Protein AF-A0A1G9QWD1-F1 (afdb_monomer_lite)

Sequence (169 aa):
MSYLSKWLNLFPKVIGNQTRSDDGIDNTLDYNTDGFPQRMANDPVRYDLENAVASQLLSNDERLKEEVDKYKKEADANLDTAIESHNKDVNAHADIRTKIGMDIGIHNKNGEAHSDIRTKIGTDIGTHNKDAAAHADIRQLVSDTVKVTSTVNKPESMADNGLWCEIIS

Radius of gyration: 52.57 Å; chains: 1; bounding box: 107×49×124 Å

Structure (mmCIF, N/CA/C/O backbone):
data_AF-A0A1G9QWD1-F1
#
_entry.id   AF-A0A1G9QWD1-F1
#
loop_
_atom_site.group_PDB
_atom_site.id
_atom_site.type_symbol
_atom_site.label_atom_id
_atom_site.label_alt_id
_atom_site.label_comp_id
_atom_site.label_asym_id
_atom_site.label_entity_id
_atom_site.label_seq_id
_atom_site.pdbx_PDB_ins_code
_atom_site.Cartn_x
_atom_site.Cartn_y
_atom_site.Cartn_z
_atom_site.occupancy
_atom_site.B_iso_or_equiv
_atom_site.auth_seq_id
_atom_site.auth_comp_id
_atom_site.auth_asym_id
_atom_site.auth_atom_id
_atom_site.pdbx_PDB_model_num
ATOM 1 N N . MET A 1 1 ? -23.391 14.940 29.345 1.00 38.03 1 MET A N 1
ATOM 2 C CA . MET A 1 1 ? -24.818 15.294 29.518 1.00 38.03 1 MET A CA 1
ATOM 3 C C . MET A 1 1 ? -25.586 14.007 29.757 1.00 38.03 1 MET A C 1
ATOM 5 O O . MET A 1 1 ? -25.513 13.120 28.917 1.00 38.03 1 MET A O 1
ATOM 9 N N . SER A 1 2 ? -26.210 13.876 30.930 1.00 50.41 2 SER A N 1
ATOM 10 C CA . SER A 1 2 ? -26.833 12.633 31.403 1.00 50.41 2 SER A CA 1
ATOM 11 C C . SER A 1 2 ? -28.013 12.214 30.519 1.00 50.41 2 SER A C 1
ATOM 13 O O . SER A 1 2 ? -28.851 13.029 30.136 1.00 50.41 2 SER A O 1
ATOM 15 N N . TYR A 1 3 ? -28.055 10.920 30.211 1.00 53.16 3 TYR A N 1
ATOM 16 C CA . TYR A 1 3 ? -28.924 10.198 29.275 1.00 53.16 3 TYR A CA 1
ATOM 17 C C . TYR A 1 3 ? -30.424 10.198 29.657 1.00 53.16 3 TYR A C 1
ATOM 19 O O . TYR A 1 3 ? -31.207 9.420 29.115 1.00 53.16 3 TYR A O 1
ATOM 27 N N . LEU A 1 4 ? -30.836 11.031 30.617 1.00 63.78 4 LEU A N 1
ATOM 28 C CA . LEU A 1 4 ? -32.012 10.782 31.445 1.00 63.78 4 LEU A CA 1
ATOM 29 C C . LEU A 1 4 ? -33.331 11.257 30.823 1.00 63.78 4 LEU A C 1
ATOM 31 O O . LEU A 1 4 ? -34.336 10.561 30.930 1.00 63.78 4 LEU A O 1
ATOM 35 N N . SER A 1 5 ? -33.352 12.408 30.144 1.00 74.19 5 SER A N 1
ATOM 36 C CA . SER A 1 5 ? -34.607 13.082 29.764 1.00 74.19 5 SER A CA 1
ATOM 37 C C . SER A 1 5 ? -35.516 12.247 28.857 1.00 74.19 5 SER A C 1
ATOM 39 O O . SER A 1 5 ? -36.730 12.276 29.035 1.00 74.19 5 SER A O 1
ATOM 41 N N . LYS A 1 6 ? -34.954 11.439 27.948 1.00 81.56 6 LYS A N 1
ATOM 42 C CA . LYS A 1 6 ? -35.745 10.556 27.070 1.00 81.56 6 LYS A CA 1
ATOM 43 C C . LYS A 1 6 ? -36.385 9.362 27.793 1.00 81.56 6 LYS A C 1
ATOM 45 O O . LYS A 1 6 ? -37.360 8.809 27.297 1.00 81.56 6 LYS A O 1
ATOM 50 N N . TRP A 1 7 ? -35.853 8.966 28.951 1.00 80.94 7 TRP A N 1
ATOM 51 C CA . TRP A 1 7 ? -36.287 7.770 29.681 1.00 80.94 7 TRP A CA 1
ATOM 52 C C . TRP A 1 7 ? -37.201 8.064 30.868 1.00 80.94 7 TRP A C 1
ATOM 54 O O . TRP A 1 7 ? -37.836 7.139 31.361 1.00 80.94 7 TRP A O 1
ATOM 64 N N . LEU A 1 8 ? -37.322 9.322 31.306 1.00 81.31 8 LEU A N 1
ATOM 65 C CA . LEU A 1 8 ? -38.083 9.693 32.510 1.00 81.31 8 LEU A CA 1
ATOM 66 C C . LEU A 1 8 ? -39.556 9.254 32.487 1.00 81.31 8 LEU A C 1
ATOM 68 O O . LEU A 1 8 ? -40.108 8.962 33.544 1.00 81.31 8 LEU A O 1
ATOM 72 N N . ASN A 1 9 ? -40.176 9.164 31.305 1.00 82.19 9 ASN A N 1
ATOM 73 C CA . ASN A 1 9 ? -41.561 8.699 31.160 1.00 82.19 9 ASN A CA 1
ATOM 74 C C . ASN A 1 9 ? -41.726 7.192 31.422 1.00 82.19 9 ASN A C 1
ATOM 76 O O . ASN A 1 9 ? -42.796 6.764 31.841 1.00 82.19 9 ASN A O 1
ATOM 80 N N . LEU A 1 10 ? -40.687 6.390 31.163 1.00 84.81 10 LEU A N 1
ATOM 81 C CA . LEU A 1 10 ? -40.680 4.940 31.406 1.00 84.81 10 LEU A CA 1
ATOM 82 C C . LEU A 1 10 ? -40.033 4.597 32.756 1.00 84.81 10 LEU A C 1
ATOM 84 O O . LEU A 1 10 ? -40.416 3.632 33.409 1.00 84.81 10 LEU A O 1
ATOM 88 N N . PHE A 1 11 ? -39.071 5.414 33.188 1.00 83.12 11 PHE A N 1
ATOM 89 C CA . PHE A 1 11 ? -38.274 5.237 34.395 1.00 83.12 11 PHE A CA 1
ATOM 90 C C . PHE A 1 11 ? -38.279 6.540 35.218 1.00 83.12 11 PHE A C 1
ATOM 92 O O . PHE A 1 11 ? -37.326 7.323 35.158 1.00 83.12 11 PHE A O 1
ATOM 99 N N . PRO A 1 12 ? -39.337 6.801 36.009 1.00 83.94 12 PRO A N 1
ATOM 100 C CA . PRO A 1 12 ? -39.475 8.038 36.784 1.00 83.94 12 PRO A CA 1
ATOM 101 C C . PRO A 1 12 ? -38.419 8.134 37.892 1.00 83.94 12 PRO A C 1
ATOM 103 O O . PRO A 1 12 ? -38.071 7.118 38.492 1.00 83.94 12 PRO A O 1
ATOM 106 N N . LYS A 1 13 ? -37.892 9.340 38.169 1.00 84.06 13 LYS A N 1
ATOM 107 C CA . LYS A 1 13 ? -36.761 9.568 39.104 1.00 84.06 13 LYS A CA 1
ATOM 108 C C . LYS A 1 13 ? -37.033 9.087 40.538 1.00 84.06 13 LYS A C 1
ATOM 110 O O . LYS A 1 13 ? -36.098 8.686 41.222 1.00 84.06 13 LYS A O 1
ATOM 115 N N . VAL A 1 14 ? -38.291 9.098 40.973 1.00 85.69 14 VAL A N 1
ATOM 116 C CA . VAL A 1 14 ? -38.718 8.647 42.304 1.00 85.69 14 VAL A CA 1
ATOM 117 C C . VAL A 1 14 ? -39.855 7.642 42.144 1.00 85.69 14 VAL A C 1
ATOM 119 O O . VAL A 1 14 ? -40.790 7.889 41.381 1.00 85.69 14 VAL A O 1
ATOM 122 N N . ILE A 1 15 ? -39.777 6.521 42.861 1.00 81.88 15 ILE A N 1
ATOM 123 C CA . ILE A 1 15 ? -40.834 5.506 42.951 1.00 81.88 15 ILE A CA 1
ATOM 124 C C . ILE A 1 15 ? -41.064 5.219 44.437 1.00 81.88 15 ILE A C 1
ATOM 126 O O . ILE A 1 15 ? -40.189 4.688 45.119 1.00 81.88 15 ILE A O 1
ATOM 130 N N . GLY A 1 16 ? -42.237 5.588 44.958 1.00 86.06 16 GLY A N 1
ATOM 131 C CA . GLY A 1 16 ? -42.531 5.465 46.387 1.00 86.06 16 GLY A CA 1
ATOM 132 C C . GLY A 1 16 ? -41.564 6.297 47.237 1.00 86.06 16 GLY A C 1
ATOM 133 O O . GLY A 1 16 ? -41.515 7.516 47.104 1.00 86.06 16 GLY A O 1
ATOM 134 N N . ASN A 1 17 ? -40.798 5.635 48.103 1.00 85.44 17 ASN A N 1
ATOM 135 C CA . ASN A 1 17 ? -39.770 6.235 48.960 1.00 85.44 17 ASN A CA 1
ATOM 136 C C . ASN A 1 17 ? -38.335 6.059 48.422 1.00 85.44 17 ASN A C 1
ATOM 138 O O . ASN A 1 17 ? -37.384 6.401 49.122 1.00 85.44 17 ASN A O 1
ATOM 142 N N . GLN A 1 18 ? -38.167 5.522 47.210 1.00 78.88 18 GLN A N 1
ATOM 143 C CA . GLN A 1 18 ? -36.863 5.315 46.585 1.00 78.88 18 GLN A CA 1
ATOM 144 C C . GLN A 1 18 ? -36.602 6.355 45.493 1.00 78.88 18 GLN A C 1
ATOM 146 O O . GLN A 1 18 ? -37.450 6.606 44.634 1.00 78.88 18 GLN A O 1
ATOM 151 N N . THR A 1 19 ? -35.394 6.915 45.498 1.00 84.38 19 THR A N 1
ATOM 152 C CA . THR A 1 19 ? -34.890 7.814 44.454 1.00 84.38 19 THR A CA 1
ATOM 153 C C . THR A 1 19 ? -33.851 7.061 43.635 1.00 84.38 19 THR A C 1
ATOM 155 O O . THR A 1 19 ? -32.935 6.469 44.203 1.00 84.38 19 THR A O 1
ATOM 158 N N . ARG A 1 20 ? -33.984 7.063 42.305 1.00 81.31 20 ARG A N 1
ATOM 159 C CA . ARG A 1 20 ? -32.979 6.467 41.415 1.00 81.31 20 ARG A CA 1
ATOM 160 C C . ARG A 1 20 ? -31.657 7.227 41.552 1.00 81.31 20 ARG A C 1
ATOM 162 O O . ARG A 1 20 ? -31.680 8.455 41.633 1.00 81.31 20 ARG A O 1
ATOM 169 N N . SER A 1 21 ? -30.539 6.496 41.544 1.00 80.38 21 SER A N 1
ATOM 170 C CA . SER A 1 21 ? -29.203 7.097 41.514 1.00 80.38 21 SER A CA 1
ATOM 171 C C . SER A 1 21 ? -29.054 8.040 40.319 1.00 80.38 21 SER A C 1
ATOM 173 O O . SER A 1 21 ? -29.581 7.770 39.236 1.00 80.38 21 SER A O 1
ATOM 175 N N . ASP A 1 22 ? -28.344 9.145 40.534 1.00 76.50 22 ASP A N 1
ATOM 176 C CA . ASP A 1 22 ? -27.925 10.033 39.451 1.00 76.50 22 ASP A CA 1
ATOM 177 C C . ASP A 1 22 ? -26.672 9.485 38.730 1.00 76.50 22 ASP A C 1
ATOM 179 O O . ASP A 1 22 ? -26.400 9.890 37.595 1.00 76.50 22 ASP A O 1
ATOM 183 N N . ASP A 1 23 ? -25.973 8.522 39.346 1.00 77.62 23 ASP A N 1
ATOM 184 C CA . ASP A 1 23 ? -24.845 7.801 38.757 1.00 77.62 23 ASP A CA 1
ATOM 185 C C . ASP A 1 23 ? -25.325 6.704 37.796 1.00 77.62 23 ASP A C 1
ATOM 187 O O . ASP A 1 23 ? -26.339 6.034 38.021 1.00 77.62 23 ASP A O 1
ATOM 191 N N . GLY A 1 24 ? -24.589 6.533 36.696 1.00 74.94 24 GLY A N 1
ATOM 192 C CA . GLY A 1 24 ? -24.831 5.469 35.726 1.00 74.94 24 GLY A CA 1
ATOM 193 C C . GLY A 1 24 ? -24.422 4.088 36.242 1.00 74.94 24 GLY A C 1
ATOM 194 O O . GLY A 1 24 ? -23.857 3.938 37.321 1.00 74.94 24 GLY A O 1
ATOM 195 N N . ILE A 1 25 ? -24.702 3.073 35.429 1.00 84.12 25 ILE A N 1
ATOM 196 C CA . ILE A 1 25 ? -24.142 1.733 35.616 1.00 84.12 25 ILE A CA 1
ATOM 197 C C . ILE A 1 25 ? -22.629 1.811 35.357 1.00 84.12 25 ILE A C 1
ATOM 199 O O . ILE A 1 25 ? -22.207 2.455 34.396 1.00 84.12 25 ILE A O 1
ATOM 203 N N . ASP A 1 26 ? -21.839 1.178 36.220 1.00 83.62 26 ASP A N 1
ATOM 204 C CA . ASP A 1 26 ? -20.375 1.194 36.174 1.00 83.62 26 ASP A CA 1
ATOM 205 C C . ASP A 1 26 ? -19.830 0.339 35.018 1.00 83.62 26 ASP A C 1
ATOM 207 O O . ASP A 1 26 ? -20.263 -0.793 34.822 1.00 83.62 26 ASP A O 1
ATOM 211 N N . ASN A 1 27 ? -18.881 0.872 34.252 1.00 87.19 27 ASN A N 1
ATOM 212 C CA . ASN A 1 27 ? -18.175 0.189 33.164 1.00 87.19 27 ASN A CA 1
ATOM 213 C C . ASN A 1 27 ? -16.671 0.014 33.443 1.00 87.19 27 ASN A C 1
ATOM 215 O O . ASN A 1 27 ? -15.908 -0.299 32.538 1.00 87.19 27 ASN A O 1
ATOM 219 N N . THR A 1 28 ? -16.236 0.216 34.687 1.00 88.81 28 THR A N 1
ATOM 220 C CA . THR A 1 28 ? -14.815 0.218 35.064 1.00 88.81 28 THR A CA 1
ATOM 221 C C . THR A 1 28 ? -14.390 -1.002 35.885 1.00 88.81 28 THR A C 1
ATOM 223 O O . THR A 1 28 ? -13.278 -1.034 36.411 1.00 88.81 28 THR A O 1
ATOM 226 N N . LEU A 1 29 ? -15.250 -2.019 35.998 1.00 89.06 29 LEU A N 1
ATOM 227 C CA . LEU A 1 29 ? -14.964 -3.226 36.775 1.00 89.06 29 LEU A CA 1
ATOM 228 C C . LEU A 1 29 ? -13.910 -4.117 36.093 1.00 89.06 29 LEU A C 1
ATOM 230 O O . LEU A 1 29 ? -13.829 -4.200 34.863 1.00 89.06 29 LEU A O 1
ATOM 234 N N . ASP A 1 30 ? -13.146 -4.849 36.908 1.00 89.31 30 ASP A N 1
ATOM 235 C CA . ASP A 1 30 ? -12.191 -5.862 36.442 1.00 89.31 30 ASP A CA 1
ATOM 236 C C . ASP A 1 30 ? -12.876 -6.973 35.626 1.00 89.31 30 ASP A C 1
ATOM 238 O O . ASP A 1 30 ? -14.088 -7.188 35.720 1.00 89.31 30 ASP A O 1
ATOM 242 N N . TYR A 1 31 ? -12.105 -7.723 34.822 1.00 84.06 31 TYR A N 1
ATOM 243 C CA . TYR A 1 31 ? -12.681 -8.831 34.050 1.00 84.06 31 TYR A CA 1
ATOM 244 C C . TYR A 1 31 ? -13.272 -9.894 34.957 1.00 84.06 31 TYR A C 1
ATOM 246 O O . TYR A 1 31 ? -12.562 -10.485 35.769 1.00 84.06 31 TYR A O 1
ATOM 254 N N . ASN A 1 32 ? -14.532 -10.230 34.712 1.00 82.75 32 ASN A N 1
ATOM 255 C CA . ASN A 1 32 ? -15.101 -11.452 35.245 1.00 82.75 32 ASN A CA 1
ATOM 256 C C . ASN A 1 32 ? -15.004 -12.575 34.201 1.00 82.75 32 ASN A C 1
ATOM 258 O O . ASN A 1 32 ? -15.725 -12.559 33.199 1.00 82.75 32 ASN A O 1
ATOM 262 N N . THR A 1 33 ? -14.121 -13.545 34.456 1.00 79.56 33 THR A N 1
ATOM 263 C CA . THR A 1 33 ? -13.946 -14.775 33.661 1.00 79.56 33 THR A CA 1
ATOM 264 C C . THR A 1 33 ? -14.823 -15.929 34.125 1.00 79.56 33 THR A C 1
ATOM 266 O O . THR A 1 33 ? -15.046 -16.874 33.372 1.00 79.56 33 THR A O 1
ATOM 269 N N . ASP A 1 34 ? -15.331 -15.857 35.352 1.00 81.81 34 ASP A N 1
ATOM 270 C CA . ASP A 1 34 ? -15.945 -16.991 36.046 1.00 81.81 34 ASP A CA 1
ATOM 271 C C . ASP A 1 34 ? -17.468 -17.045 35.818 1.00 81.81 34 ASP A C 1
ATOM 273 O O . ASP A 1 34 ? -18.174 -17.901 36.353 1.00 81.81 34 ASP A O 1
ATOM 277 N N . GLY A 1 35 ? -17.970 -16.152 34.959 1.00 71.62 35 GLY A N 1
ATOM 278 C CA . GLY A 1 35 ? -19.365 -16.069 34.547 1.00 71.62 35 GLY A CA 1
ATOM 279 C C . GLY A 1 35 ? -20.266 -15.361 35.561 1.00 71.62 35 GLY A C 1
ATOM 280 O O . GLY A 1 35 ? -19.844 -14.904 36.624 1.00 71.62 35 GLY A O 1
ATOM 281 N N . PHE A 1 36 ? -21.547 -15.232 35.204 1.00 79.88 36 PHE A N 1
ATOM 282 C CA . PHE A 1 36 ? -22.556 -14.657 36.092 1.00 79.88 36 PHE A CA 1
ATOM 283 C C . PHE A 1 36 ? -23.167 -15.728 37.005 1.00 79.88 36 PHE A C 1
ATOM 285 O O . PHE A 1 36 ? -23.597 -16.770 36.500 1.00 79.88 36 PHE A O 1
ATOM 292 N N . PRO A 1 37 ? -23.277 -15.474 38.322 1.00 76.75 37 PRO A N 1
ATOM 293 C CA . PRO A 1 37 ? -23.989 -16.360 39.236 1.00 76.75 37 PRO A CA 1
ATOM 294 C C . PRO A 1 37 ? -25.452 -16.575 38.823 1.00 76.75 37 PRO A C 1
ATOM 296 O O . PRO A 1 37 ? -26.107 -15.675 38.290 1.00 76.75 37 PRO A O 1
ATOM 299 N N . GLN A 1 38 ? -25.992 -17.763 39.106 1.00 77.94 38 GLN A N 1
ATOM 300 C CA . GLN A 1 38 ? -27.421 -18.024 38.934 1.00 77.94 38 GLN A CA 1
ATOM 301 C C . GLN A 1 38 ? -28.241 -1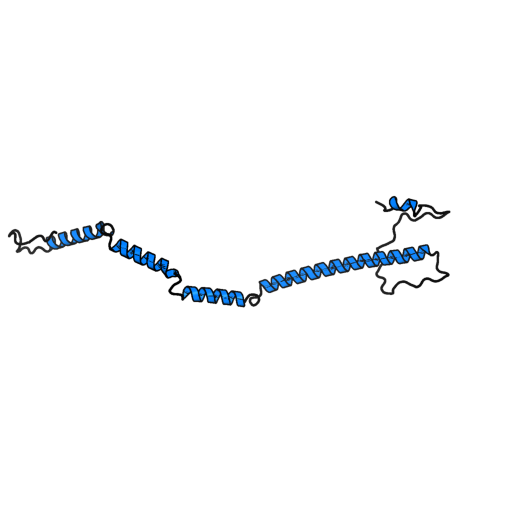7.261 39.975 1.00 77.94 38 GLN A C 1
ATOM 303 O O . GLN A 1 38 ? -27.873 -17.201 41.146 1.00 77.94 38 GLN A O 1
ATOM 308 N N . ARG A 1 39 ? -29.391 -16.732 39.548 1.00 80.38 39 ARG A N 1
ATOM 309 C CA . ARG A 1 39 ? -30.337 -16.069 40.450 1.00 80.38 39 ARG A CA 1
ATOM 310 C C . ARG A 1 39 ? -31.071 -17.077 41.324 1.00 80.38 39 ARG A C 1
ATOM 312 O O . ARG A 1 39 ? -31.571 -18.079 40.813 1.00 80.38 39 ARG A O 1
ATOM 319 N N . MET A 1 40 ? -31.237 -16.763 42.602 1.00 74.44 40 MET A N 1
ATOM 320 C CA . MET A 1 40 ? -32.027 -17.532 43.558 1.00 74.44 40 MET A CA 1
ATOM 321 C C . MET A 1 40 ? -33.304 -16.786 43.972 1.00 74.44 40 MET A C 1
ATOM 323 O O . MET A 1 40 ? -33.456 -15.576 43.807 1.00 74.44 40 MET A O 1
ATOM 327 N N . ALA A 1 41 ? -34.280 -17.527 44.504 1.00 73.81 41 ALA A N 1
ATOM 328 C CA . ALA A 1 41 ? -35.564 -16.961 44.930 1.00 73.81 41 ALA A CA 1
ATOM 329 C C . ALA A 1 41 ? -35.430 -15.947 46.082 1.00 73.81 41 ALA A C 1
ATOM 331 O O . ALA A 1 41 ? -36.261 -15.050 46.195 1.00 73.81 41 ALA A O 1
ATOM 332 N N . ASN A 1 42 ? -34.376 -16.085 46.890 1.00 78.44 42 ASN A N 1
ATOM 333 C CA . ASN A 1 42 ? -34.116 -15.278 48.081 1.00 78.44 42 ASN A CA 1
ATOM 334 C C . ASN A 1 42 ? -32.997 -14.249 47.863 1.00 78.44 42 ASN A C 1
ATOM 336 O O . ASN A 1 42 ? -32.466 -13.732 48.845 1.00 78.44 42 ASN A O 1
ATOM 340 N N . ASP A 1 43 ? -32.598 -14.000 46.610 1.00 73.75 43 ASP A N 1
ATOM 341 C CA . ASP A 1 43 ? -31.588 -12.984 46.321 1.00 73.75 43 ASP A CA 1
ATOM 342 C C . ASP A 1 43 ? -32.012 -11.626 46.908 1.00 73.75 43 ASP A C 1
ATOM 344 O O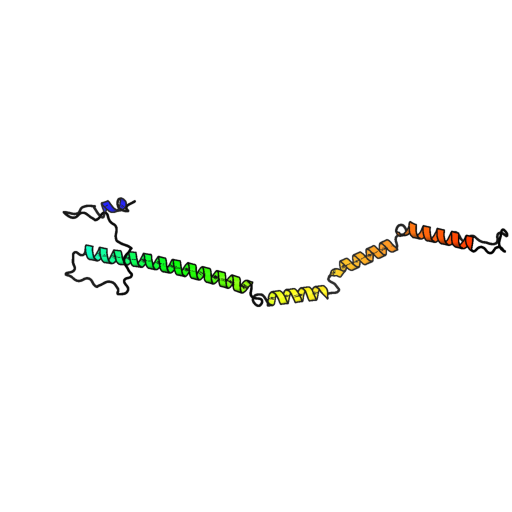 . ASP A 1 43 ? -33.216 -11.331 46.966 1.00 73.75 43 ASP A O 1
ATOM 348 N N . PRO A 1 44 ? -31.044 -10.778 47.311 1.00 70.62 44 PRO A N 1
ATOM 349 C CA . PRO A 1 44 ? -31.298 -9.373 47.614 1.00 70.62 44 PRO A CA 1
ATOM 350 C C . PRO A 1 44 ? -32.102 -8.710 46.494 1.00 70.62 44 PRO A C 1
ATOM 352 O O . PRO A 1 44 ? -32.190 -9.241 45.384 1.00 70.62 44 PRO A O 1
ATOM 355 N N . VAL A 1 45 ? -32.702 -7.554 46.788 1.00 69.31 45 VAL A N 1
ATOM 356 C CA . VAL A 1 45 ? -33.694 -6.920 45.912 1.00 69.31 45 VAL A CA 1
ATOM 357 C C . VAL A 1 45 ? -33.273 -7.003 44.445 1.00 69.31 45 VAL A C 1
ATOM 359 O O . VAL A 1 45 ? -32.192 -6.551 44.082 1.00 69.31 45 VAL A O 1
ATOM 362 N N . ARG A 1 46 ? -34.113 -7.632 43.607 1.00 76.56 46 ARG A N 1
ATOM 363 C CA . ARG A 1 46 ? -33.721 -8.096 42.261 1.00 76.56 46 ARG A CA 1
ATOM 364 C C . ARG A 1 46 ? -33.025 -7.027 41.408 1.00 76.56 46 ARG A C 1
ATOM 366 O O . ARG A 1 46 ? -32.173 -7.389 40.603 1.00 76.56 46 ARG A O 1
ATOM 373 N N . TYR A 1 47 ? -33.345 -5.744 41.603 1.00 72.69 47 TYR A N 1
ATOM 374 C CA . TYR A 1 47 ? -32.714 -4.641 40.876 1.00 72.69 47 TYR A CA 1
ATOM 375 C C . TYR A 1 47 ? -31.221 -4.450 41.206 1.00 72.69 47 TYR A C 1
ATOM 377 O O . TYR A 1 47 ? -30.464 -4.094 40.310 1.00 72.69 47 TYR A O 1
ATOM 385 N N . ASP A 1 48 ? -30.764 -4.716 42.435 1.00 79.06 48 ASP A N 1
ATOM 386 C CA . ASP A 1 48 ? -29.343 -4.590 42.807 1.00 79.06 48 ASP A CA 1
ATOM 387 C C . ASP A 1 48 ? -28.499 -5.609 42.037 1.00 79.06 48 ASP A C 1
ATOM 389 O O . ASP A 1 48 ? -27.452 -5.287 41.474 1.00 79.06 48 ASP A O 1
ATOM 393 N N . LEU A 1 49 ? -29.013 -6.836 41.935 1.00 81.38 49 LEU A N 1
ATOM 394 C CA . LEU A 1 49 ? -28.373 -7.909 41.187 1.00 81.38 49 LEU A CA 1
ATOM 395 C C . LEU A 1 49 ? -28.429 -7.665 39.668 1.00 81.38 49 LEU A C 1
ATOM 397 O O . LEU A 1 49 ? -27.489 -8.000 38.956 1.00 81.38 49 LEU A O 1
ATOM 401 N N . GLU A 1 50 ? -29.518 -7.084 39.150 1.00 84.06 50 GLU A N 1
ATOM 402 C CA . GLU A 1 50 ? -29.611 -6.644 37.744 1.00 84.06 50 GLU A CA 1
ATOM 403 C C . GLU A 1 50 ? -28.570 -5.579 37.416 1.00 84.06 50 GLU A C 1
ATOM 405 O O . GLU A 1 50 ? -27.869 -5.709 36.414 1.00 84.06 50 GLU A O 1
ATOM 410 N N . ASN A 1 51 ? -28.427 -4.579 38.283 1.00 83.25 51 ASN A N 1
ATOM 411 C CA . ASN A 1 51 ? -27.456 -3.510 38.098 1.00 83.25 51 ASN A CA 1
ATOM 412 C C . ASN A 1 51 ? -26.020 -4.042 38.150 1.00 83.25 51 ASN A C 1
ATOM 414 O O . ASN A 1 51 ? -25.228 -3.696 37.281 1.00 83.25 51 ASN A O 1
ATOM 418 N N . ALA A 1 52 ? -25.696 -4.935 39.091 1.00 85.31 52 ALA A N 1
ATOM 419 C CA . ALA A 1 52 ? -24.368 -5.548 39.173 1.00 85.31 52 ALA A CA 1
ATOM 420 C C . ALA A 1 52 ? -24.017 -6.367 37.916 1.00 85.31 52 ALA A C 1
ATOM 422 O O . ALA A 1 52 ? -22.913 -6.251 37.381 1.00 85.31 52 ALA A O 1
ATOM 423 N N . VAL A 1 53 ? -24.968 -7.162 37.407 1.00 87.50 53 VAL A N 1
ATOM 424 C CA . VAL A 1 53 ? -24.786 -7.923 36.159 1.00 87.50 53 VAL A CA 1
ATOM 425 C C . VAL A 1 53 ? -24.571 -6.984 34.972 1.00 87.50 53 VAL A C 1
ATOM 427 O O . VAL A 1 53 ? -23.672 -7.208 34.162 1.00 87.50 53 VAL A O 1
ATOM 430 N N . ALA A 1 54 ? -25.366 -5.918 34.874 1.00 88.25 54 ALA A N 1
ATOM 431 C CA . ALA A 1 54 ? -25.239 -4.934 33.808 1.00 88.25 54 ALA A CA 1
ATOM 432 C C . ALA A 1 54 ? -23.892 -4.194 33.855 1.00 88.25 54 ALA A C 1
ATOM 434 O O . ALA A 1 54 ? -23.271 -4.033 32.805 1.00 88.25 54 ALA A O 1
ATOM 435 N N . SER A 1 55 ? -23.409 -3.812 35.043 1.00 89.69 55 SER A N 1
ATOM 436 C CA . SER A 1 55 ? -22.096 -3.170 35.195 1.00 89.69 55 SER A CA 1
ATOM 437 C C . SER A 1 55 ? -20.971 -4.046 34.672 1.00 89.69 55 SER A C 1
ATOM 439 O O . SER A 1 55 ? -20.139 -3.622 33.871 1.00 89.69 55 SER A O 1
ATOM 441 N N . GLN A 1 56 ? -20.977 -5.318 35.061 1.00 91.25 56 GLN A N 1
ATOM 442 C CA . GLN A 1 56 ? -19.957 -6.251 34.610 1.00 91.25 56 GLN A CA 1
ATOM 443 C C . GLN A 1 56 ? -20.024 -6.499 33.095 1.00 91.25 56 GLN A C 1
ATOM 445 O O . GLN A 1 56 ? -18.982 -6.608 32.454 1.00 91.25 56 GLN A O 1
ATOM 450 N N . LEU A 1 57 ? -21.227 -6.581 32.506 1.00 91.12 57 LEU A N 1
ATOM 451 C CA . LEU A 1 57 ? -21.391 -6.731 31.055 1.00 91.12 57 LEU A CA 1
ATOM 452 C C . LEU A 1 57 ? -20.807 -5.537 30.295 1.00 91.12 57 LEU A C 1
ATOM 454 O O . LEU A 1 57 ? -20.070 -5.741 29.334 1.00 91.12 57 LEU A O 1
ATOM 458 N N . LEU A 1 58 ? -21.110 -4.313 30.736 1.00 91.12 58 LEU A N 1
ATOM 459 C CA . LEU A 1 58 ? -20.588 -3.094 30.113 1.00 91.12 58 LEU A CA 1
ATOM 460 C C . LEU A 1 58 ? -19.067 -2.987 30.266 1.00 91.12 58 LEU A C 1
ATOM 462 O O . LEU A 1 58 ? -18.383 -2.675 29.296 1.00 91.12 58 LEU A O 1
ATOM 466 N N . SER A 1 59 ? -18.539 -3.322 31.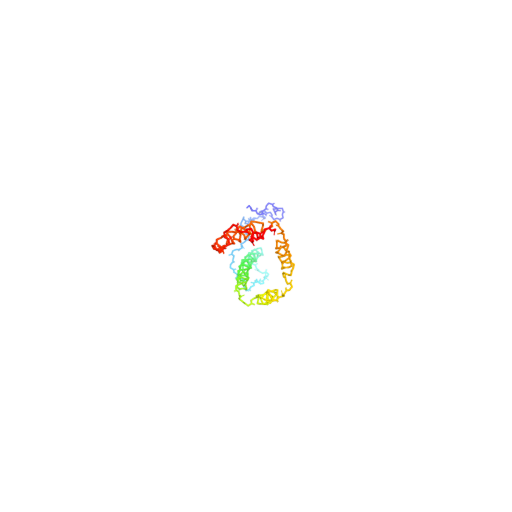446 1.00 92.31 59 SER A N 1
ATOM 467 C CA . SER A 1 59 ? -17.091 -3.329 31.698 1.00 92.31 59 SER A CA 1
ATOM 468 C C . SER A 1 59 ? -16.362 -4.362 30.824 1.00 92.31 59 SER A C 1
ATOM 470 O O . SER A 1 59 ? -15.300 -4.093 30.262 1.00 92.31 59 SER A O 1
ATOM 472 N N . ASN A 1 60 ? -16.948 -5.554 30.660 1.00 92.00 60 ASN A N 1
ATOM 473 C CA . ASN A 1 60 ? -16.396 -6.602 29.801 1.00 92.00 60 ASN A CA 1
ATOM 474 C C . ASN A 1 60 ? -16.423 -6.209 28.311 1.00 92.00 60 ASN A C 1
ATOM 476 O O . ASN A 1 60 ? -15.474 -6.529 27.598 1.00 92.00 60 ASN A O 1
ATOM 480 N N . ASP A 1 61 ? -17.479 -5.534 27.841 1.00 92.25 61 ASP A N 1
ATOM 481 C CA . ASP A 1 61 ? -17.595 -5.052 26.454 1.00 92.25 61 ASP A CA 1
ATOM 482 C C . ASP A 1 61 ? -16.568 -3.954 26.137 1.00 92.25 61 ASP A C 1
ATOM 484 O O . ASP A 1 61 ? -15.886 -4.016 25.112 1.00 92.25 61 ASP A O 1
ATOM 488 N N . GLU A 1 62 ? -16.385 -2.990 27.045 1.00 91.69 62 GLU A N 1
ATOM 489 C CA . GLU A 1 62 ? -15.389 -1.928 26.872 1.00 91.69 62 GLU A CA 1
ATOM 490 C C . GLU A 1 62 ? -13.971 -2.497 26.786 1.00 91.69 62 GLU A C 1
ATOM 492 O O . GLU A 1 62 ? -13.228 -2.178 25.855 1.00 91.69 62 GLU A O 1
ATOM 497 N N . ARG A 1 63 ? -13.620 -3.425 27.679 1.00 92.38 63 ARG A N 1
ATOM 498 C CA . ARG A 1 63 ? -12.311 -4.084 27.630 1.00 92.38 63 ARG A CA 1
ATOM 499 C C . ARG A 1 63 ? -12.126 -4.977 26.405 1.00 92.38 63 ARG A C 1
ATOM 501 O O . ARG A 1 63 ? -11.035 -5.007 25.841 1.00 92.38 63 ARG A O 1
ATOM 508 N N . LEU A 1 64 ? -13.175 -5.663 25.944 1.00 93.00 64 LEU A N 1
ATOM 509 C CA . LEU A 1 64 ? -13.121 -6.416 24.687 1.00 93.00 64 LEU A CA 1
ATOM 510 C C . LEU A 1 64 ? -12.813 -5.485 23.508 1.00 93.00 64 LEU A C 1
ATOM 512 O O . LEU A 1 64 ? -11.994 -5.817 22.651 1.00 93.00 64 LEU A O 1
ATOM 516 N N . LYS A 1 65 ? -13.434 -4.304 23.472 1.00 93.94 65 LYS A N 1
ATOM 517 C CA . LYS A 1 65 ? -13.151 -3.292 22.455 1.00 93.94 65 LYS A CA 1
ATOM 518 C C . LYS A 1 65 ? -11.698 -2.811 22.520 1.00 93.94 65 LYS A C 1
ATOM 520 O O . LYS A 1 65 ? -11.058 -2.719 21.475 1.00 93.94 65 LYS A O 1
ATOM 525 N N . GLU A 1 66 ? -11.162 -2.545 23.710 1.00 94.25 66 GLU A N 1
ATOM 526 C CA . GLU A 1 66 ? -9.755 -2.154 23.883 1.00 94.25 66 GLU A CA 1
ATOM 527 C C . GLU A 1 66 ? -8.783 -3.225 23.368 1.00 94.25 66 GLU A C 1
ATOM 529 O O . GLU A 1 66 ? -7.814 -2.906 22.673 1.00 94.25 66 GLU A O 1
ATOM 534 N N . GLU A 1 67 ? -9.050 -4.500 23.663 1.00 95.19 67 GLU A N 1
ATOM 535 C CA . GLU A 1 67 ? -8.254 -5.621 23.159 1.00 95.19 67 GLU A CA 1
ATOM 536 C C . GLU A 1 67 ? -8.329 -5.726 21.631 1.00 95.19 67 GLU A C 1
ATOM 538 O O . GLU A 1 67 ? -7.295 -5.853 20.973 1.00 95.19 67 GLU A O 1
ATOM 543 N N . VAL A 1 68 ? -9.525 -5.606 21.047 1.00 97.44 68 VAL A N 1
ATOM 544 C CA . VAL A 1 68 ? -9.714 -5.596 19.587 1.00 97.44 68 VAL A CA 1
ATOM 545 C C . VAL A 1 68 ? -8.950 -4.440 18.938 1.00 97.44 68 VAL A C 1
ATOM 547 O O . VAL A 1 68 ? -8.238 -4.652 17.954 1.00 97.44 68 VAL A O 1
ATOM 550 N N . ASP A 1 69 ? -9.040 -3.231 19.495 1.00 97.69 69 ASP A N 1
ATOM 551 C CA . ASP A 1 69 ? -8.334 -2.054 18.984 1.00 97.69 69 ASP A CA 1
ATOM 552 C C . ASP A 1 69 ? -6.809 -2.217 19.083 1.00 97.69 69 ASP A C 1
ATOM 554 O O . ASP A 1 69 ? -6.073 -1.792 18.186 1.00 97.69 69 ASP A O 1
ATOM 558 N N . LYS A 1 70 ? -6.316 -2.860 20.148 1.00 97.81 70 LYS A N 1
ATOM 559 C CA . LYS A 1 70 ? -4.899 -3.207 20.301 1.00 97.81 70 LYS A CA 1
ATOM 560 C C . LYS A 1 70 ? -4.450 -4.204 19.231 1.00 97.81 70 LYS A C 1
ATOM 562 O O . LYS A 1 70 ? -3.474 -3.927 18.535 1.00 97.81 70 LYS A O 1
ATOM 567 N N . TYR A 1 71 ? -5.153 -5.326 19.075 1.00 98.00 71 TYR A N 1
ATOM 568 C CA . TYR A 1 71 ? -4.785 -6.351 18.092 1.00 98.00 71 TYR A CA 1
ATOM 569 C C . TYR A 1 71 ? -4.869 -5.837 16.659 1.00 98.00 71 TYR A C 1
ATOM 571 O O . TYR A 1 71 ? -4.033 -6.193 15.834 1.00 98.00 71 TYR A O 1
ATOM 579 N N . LYS A 1 72 ? -5.827 -4.953 16.363 1.00 98.25 72 LYS A N 1
ATOM 580 C CA . LYS A 1 72 ? -5.903 -4.285 15.064 1.00 98.25 72 LYS A CA 1
ATOM 581 C C . LYS A 1 72 ? -4.643 -3.469 14.772 1.00 98.25 72 LYS A C 1
ATOM 583 O O . LYS A 1 72 ? -4.048 -3.643 13.716 1.00 98.25 72 LYS A O 1
ATOM 588 N N . LYS A 1 73 ? -4.202 -2.631 15.717 1.00 98.00 73 LYS A N 1
ATOM 589 C CA . LYS A 1 73 ? -2.972 -1.834 15.561 1.00 98.00 73 LYS A CA 1
ATOM 590 C C . LYS A 1 73 ? -1.735 -2.710 15.370 1.00 98.00 73 LYS A C 1
ATOM 592 O O . LYS A 1 73 ? -0.869 -2.375 14.569 1.00 98.00 73 LYS A O 1
ATOM 597 N N . GLU A 1 74 ? -1.646 -3.815 16.104 1.00 98.25 74 GLU A N 1
ATOM 598 C CA . GLU A 1 74 ? -0.541 -4.768 15.973 1.00 98.25 74 GLU A CA 1
ATOM 599 C C . GLU A 1 74 ? -0.553 -5.468 14.606 1.00 98.25 74 GLU A C 1
ATOM 601 O O . GLU A 1 74 ? 0.487 -5.573 13.958 1.00 98.25 74 GLU A O 1
ATOM 606 N N . ALA A 1 75 ? -1.726 -5.893 14.132 1.00 98.25 75 ALA A N 1
ATOM 607 C CA . ALA A 1 75 ? -1.886 -6.491 12.811 1.00 98.25 75 ALA A CA 1
ATOM 608 C C . ALA A 1 75 ? -1.507 -5.514 11.686 1.00 98.25 75 ALA A C 1
ATOM 610 O O . ALA A 1 75 ? -0.771 -5.902 10.779 1.00 98.25 75 ALA A O 1
ATOM 611 N N . ASP A 1 76 ? -1.949 -4.257 11.776 1.00 98.12 76 ASP A N 1
ATOM 612 C CA . ASP A 1 76 ? -1.609 -3.207 10.810 1.00 98.12 76 ASP A CA 1
ATOM 613 C C . ASP A 1 76 ? -0.084 -2.965 10.777 1.00 98.12 76 ASP A C 1
ATOM 615 O O . ASP A 1 76 ? 0.526 -2.981 9.709 1.00 98.12 76 ASP A O 1
ATOM 619 N N . ALA A 1 77 ? 0.569 -2.857 11.941 1.00 97.81 77 ALA A N 1
ATOM 620 C CA . ALA A 1 77 ? 2.023 -2.674 12.026 1.00 97.81 77 ALA A CA 1
ATOM 621 C C . ALA A 1 77 ? 2.819 -3.873 11.472 1.00 97.81 77 ALA A C 1
ATOM 623 O O . ALA A 1 77 ? 3.852 -3.704 10.811 1.00 97.81 77 ALA A O 1
ATOM 624 N N . ASN A 1 78 ? 2.341 -5.095 11.722 1.00 98.19 78 ASN A N 1
ATOM 625 C CA . ASN A 1 78 ? 2.942 -6.313 11.182 1.00 98.19 78 ASN A CA 1
ATOM 626 C C . ASN A 1 78 ? 2.805 -6.375 9.655 1.00 98.19 78 ASN A C 1
ATOM 628 O O . ASN A 1 78 ? 3.756 -6.761 8.972 1.00 98.19 78 ASN A O 1
ATOM 632 N N . LEU A 1 79 ? 1.651 -5.970 9.117 1.00 98.25 79 LEU A N 1
ATOM 633 C CA . LEU A 1 79 ? 1.419 -5.897 7.677 1.00 98.25 79 LEU A CA 1
ATOM 634 C C . LEU A 1 79 ? 2.350 -4.877 7.010 1.00 98.25 79 LEU A C 1
ATOM 636 O O . LEU A 1 79 ? 3.006 -5.218 6.026 1.00 98.25 79 LEU A O 1
ATOM 640 N N . ASP A 1 80 ? 2.466 -3.672 7.569 1.00 98.19 80 ASP A N 1
ATOM 641 C CA . ASP A 1 80 ? 3.368 -2.634 7.056 1.00 98.19 80 ASP A CA 1
ATOM 642 C C . ASP A 1 80 ? 4.826 -3.118 7.033 1.00 98.19 80 ASP A C 1
ATOM 644 O O . ASP A 1 80 ? 5.522 -2.993 6.021 1.00 98.19 80 ASP A O 1
ATOM 648 N N . THR A 1 81 ? 5.267 -3.763 8.117 1.00 98.12 81 THR A N 1
ATOM 649 C CA . THR A 1 81 ? 6.616 -4.343 8.220 1.00 98.12 81 THR A CA 1
ATOM 650 C C . THR A 1 81 ? 6.846 -5.433 7.169 1.00 98.12 81 THR A C 1
ATOM 652 O O . THR A 1 81 ? 7.908 -5.487 6.542 1.00 98.12 81 THR A O 1
ATOM 655 N N . ALA A 1 82 ? 5.854 -6.299 6.940 1.00 98.00 82 ALA A N 1
ATOM 656 C CA . ALA A 1 82 ? 5.939 -7.361 5.943 1.00 98.00 82 ALA A CA 1
ATOM 657 C C . ALA A 1 82 ? 6.021 -6.804 4.512 1.00 98.00 82 ALA A C 1
ATOM 659 O O . ALA A 1 82 ? 6.829 -7.284 3.715 1.00 98.00 82 ALA A O 1
ATOM 660 N N . ILE A 1 83 ? 5.242 -5.764 4.195 1.00 97.81 83 ILE A N 1
ATOM 661 C CA . ILE A 1 83 ? 5.287 -5.077 2.895 1.00 97.81 83 ILE A CA 1
ATOM 662 C C . ILE A 1 83 ? 6.656 -4.427 2.679 1.00 97.81 83 ILE A C 1
ATOM 664 O O . ILE A 1 83 ? 7.257 -4.580 1.612 1.00 97.81 83 ILE A O 1
ATOM 668 N N . GLU A 1 84 ? 7.180 -3.719 3.682 1.00 97.56 84 GLU A N 1
ATOM 669 C CA . GLU A 1 84 ? 8.497 -3.090 3.587 1.00 97.56 84 GLU A CA 1
ATOM 670 C C . GLU A 1 84 ? 9.607 -4.133 3.388 1.00 97.56 84 GLU A C 1
ATOM 672 O O . GLU A 1 84 ? 10.498 -3.944 2.554 1.00 97.56 84 GLU A O 1
ATOM 677 N N . SER A 1 85 ? 9.531 -5.255 4.110 1.00 97.69 85 SER A N 1
ATOM 678 C CA . SER A 1 85 ? 10.461 -6.374 3.959 1.00 97.69 85 SER A CA 1
ATOM 679 C C . SER A 1 85 ? 10.397 -6.983 2.556 1.00 97.69 85 SER A C 1
ATOM 681 O O . SER A 1 85 ? 11.440 -7.114 1.916 1.00 97.69 85 SER A O 1
ATOM 683 N N . HIS A 1 86 ? 9.196 -7.262 2.037 1.00 97.31 86 HIS A N 1
ATOM 684 C CA . HIS A 1 86 ? 8.992 -7.777 0.680 1.00 97.31 86 HIS A CA 1
ATOM 685 C C . HIS A 1 86 ? 9.586 -6.840 -0.382 1.00 97.31 86 HIS A C 1
ATOM 687 O O . HIS A 1 86 ? 10.284 -7.284 -1.288 1.00 97.31 86 HIS A O 1
ATOM 693 N N . ASN A 1 87 ? 9.381 -5.527 -0.251 1.00 94.94 87 ASN A N 1
ATOM 694 C CA . ASN A 1 87 ? 9.895 -4.549 -1.214 1.00 94.94 87 ASN A CA 1
ATOM 695 C C . ASN A 1 87 ? 11.427 -4.419 -1.204 1.00 94.94 87 ASN A C 1
ATOM 697 O O . ASN A 1 87 ? 12.019 -4.055 -2.222 1.00 94.94 87 ASN A O 1
ATOM 701 N N . LYS A 1 88 ? 12.072 -4.698 -0.067 1.00 94.38 88 LYS A N 1
ATOM 702 C CA . LYS A 1 88 ? 13.538 -4.720 0.062 1.00 94.38 88 LYS A CA 1
ATOM 703 C C . LYS A 1 88 ? 14.147 -6.070 -0.316 1.00 94.38 88 LYS A C 1
ATOM 705 O O . LYS A 1 88 ? 15.353 -6.135 -0.553 1.00 94.38 88 LYS A O 1
ATOM 710 N N . ASP A 1 89 ? 13.348 -7.133 -0.370 1.00 97.12 89 ASP A N 1
ATOM 711 C CA . ASP A 1 89 ? 13.827 -8.465 -0.713 1.00 97.12 89 ASP A CA 1
ATOM 712 C C . ASP A 1 89 ? 14.251 -8.536 -2.190 1.00 97.12 89 ASP A C 1
ATOM 714 O O . ASP A 1 89 ? 13.477 -8.359 -3.137 1.00 97.12 89 ASP A O 1
ATOM 718 N N . VAL A 1 90 ? 15.526 -8.866 -2.386 1.00 92.75 90 VAL A N 1
ATOM 719 C CA . VAL A 1 90 ? 16.148 -9.095 -3.693 1.00 92.75 90 VAL A CA 1
ATOM 720 C C . VAL A 1 90 ? 15.606 -10.329 -4.414 1.00 92.75 90 VAL A C 1
ATOM 722 O O . VAL A 1 90 ? 15.998 -10.572 -5.553 1.00 92.75 90 VAL A O 1
ATOM 725 N N . ASN A 1 91 ? 14.710 -11.099 -3.803 1.00 95.94 91 ASN A N 1
ATOM 726 C CA . ASN A 1 91 ? 14.048 -12.242 -4.424 1.00 95.94 91 ASN A CA 1
ATOM 727 C C . ASN A 1 91 ? 12.581 -11.971 -4.783 1.00 95.94 91 ASN A C 1
ATOM 729 O O . ASN A 1 91 ? 12.086 -12.596 -5.716 1.00 95.94 91 ASN A O 1
ATOM 733 N N . ALA A 1 92 ? 11.917 -11.001 -4.142 1.00 96.06 92 ALA A N 1
ATOM 734 C CA . ALA A 1 92 ? 10.482 -10.744 -4.317 1.00 96.06 92 ALA A CA 1
ATOM 735 C C . ALA A 1 92 ? 10.066 -10.504 -5.781 1.00 96.06 92 ALA A C 1
ATOM 737 O O . ALA A 1 92 ? 9.064 -11.039 -6.237 1.00 96.06 92 ALA A O 1
ATOM 738 N N . HIS A 1 93 ? 10.861 -9.737 -6.538 1.00 95.25 93 HIS A N 1
ATOM 739 C CA . HIS A 1 93 ? 10.615 -9.420 -7.959 1.00 95.25 93 HIS A CA 1
ATOM 740 C C . HIS A 1 93 ? 11.724 -9.956 -8.887 1.00 95.25 93 HIS A C 1
ATOM 742 O O . HIS A 1 93 ? 12.192 -9.256 -9.795 1.00 95.25 93 HIS A O 1
ATOM 748 N N . ALA A 1 94 ? 12.250 -11.152 -8.598 1.00 96.31 94 ALA A N 1
ATOM 749 C CA . ALA A 1 94 ? 13.377 -11.716 -9.346 1.00 96.31 94 ALA A CA 1
ATOM 750 C C . ALA A 1 94 ? 13.026 -11.997 -10.815 1.00 96.31 94 ALA A C 1
ATOM 752 O O . ALA A 1 94 ? 13.796 -11.654 -11.710 1.00 96.31 94 ALA A O 1
ATOM 753 N N . ASP A 1 95 ? 11.840 -12.544 -11.062 1.00 96.12 95 ASP A N 1
ATOM 754 C CA . ASP A 1 95 ? 11.286 -12.826 -12.385 1.00 96.12 95 ASP A CA 1
ATOM 755 C C . ASP A 1 95 ? 11.158 -11.562 -13.252 1.00 96.12 95 ASP A C 1
ATOM 757 O O . ASP A 1 95 ? 11.599 -11.557 -14.403 1.00 96.12 95 ASP A O 1
ATOM 761 N N . ILE A 1 96 ? 10.647 -10.464 -12.684 1.00 96.75 96 ILE A N 1
ATOM 762 C CA . ILE A 1 96 ? 10.518 -9.169 -13.364 1.00 96.75 96 ILE A CA 1
ATOM 763 C C . ILE A 1 96 ? 11.900 -8.639 -13.760 1.00 96.75 96 ILE A C 1
ATOM 765 O O . ILE A 1 96 ? 12.104 -8.239 -14.908 1.00 96.75 96 ILE A O 1
ATOM 769 N N . ARG A 1 97 ? 12.880 -8.665 -12.844 1.00 96.06 97 ARG A N 1
ATOM 770 C CA . ARG A 1 97 ? 14.258 -8.233 -13.147 1.00 96.06 97 ARG A CA 1
ATOM 771 C C . ARG A 1 97 ? 14.891 -9.082 -14.244 1.00 96.06 97 ARG A C 1
ATOM 773 O O . ARG A 1 97 ? 15.509 -8.530 -15.155 1.00 96.06 97 ARG A O 1
ATOM 780 N N . THR A 1 98 ? 14.717 -10.401 -14.182 1.00 97.38 98 THR A N 1
ATOM 781 C CA . THR A 1 98 ? 15.195 -11.32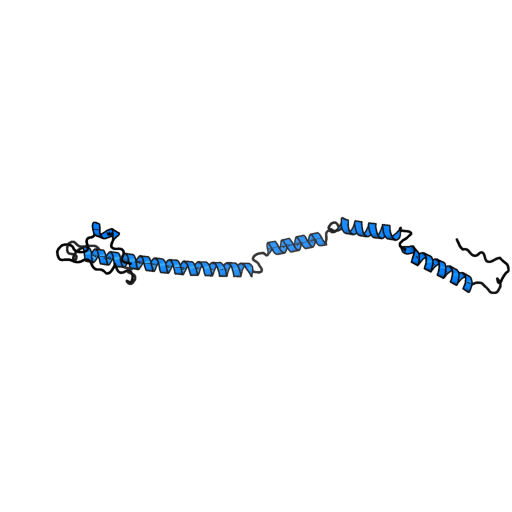0 -15.219 1.00 97.38 98 THR A CA 1
ATOM 782 C C . THR A 1 98 ? 14.561 -11.000 -16.565 1.00 97.38 98 THR A C 1
ATOM 784 O O . THR A 1 98 ? 15.280 -10.879 -17.556 1.00 97.38 98 THR A O 1
ATOM 787 N N . LYS A 1 99 ? 13.242 -10.795 -16.606 1.00 97.88 99 LYS A N 1
ATOM 788 C CA . LYS A 1 99 ? 12.523 -10.465 -17.836 1.00 97.88 99 LYS A CA 1
ATOM 789 C C . LYS A 1 99 ? 13.019 -9.156 -18.452 1.00 97.88 99 LYS A C 1
ATOM 791 O O . LYS A 1 99 ? 13.366 -9.147 -19.629 1.00 97.88 99 LYS A O 1
ATOM 796 N N . ILE A 1 100 ? 13.148 -8.093 -17.655 1.00 98.00 100 ILE A N 1
ATOM 797 C CA . ILE A 1 100 ? 13.694 -6.801 -18.107 1.00 98.00 100 ILE A CA 1
ATOM 798 C C . ILE A 1 100 ? 15.115 -6.972 -18.661 1.00 98.00 100 ILE A C 1
ATOM 800 O O . ILE A 1 100 ? 15.415 -6.495 -19.754 1.00 98.00 100 ILE A O 1
ATOM 804 N N . GLY A 1 101 ? 15.988 -7.676 -17.934 1.00 98.06 101 GLY A N 1
ATOM 805 C CA . GLY A 1 101 ? 17.365 -7.915 -18.370 1.00 98.06 101 GLY A CA 1
ATOM 806 C C . GLY A 1 101 ? 17.444 -8.695 -19.685 1.00 98.06 101 GLY A C 1
ATOM 807 O O . GLY A 1 101 ? 18.240 -8.353 -20.561 1.00 98.06 101 GLY A O 1
ATOM 808 N N . MET A 1 102 ? 16.591 -9.708 -19.853 1.00 98.06 102 MET A N 1
ATOM 809 C CA . MET A 1 102 ? 16.488 -10.475 -21.093 1.00 98.06 102 MET A CA 1
ATOM 810 C C . MET A 1 102 ? 15.994 -9.617 -22.254 1.00 98.06 102 MET A C 1
ATOM 812 O O . MET A 1 102 ? 16.615 -9.630 -23.313 1.00 98.06 102 MET A O 1
ATOM 816 N N . ASP A 1 103 ? 14.920 -8.854 -22.060 1.00 97.94 103 ASP A N 1
ATOM 817 C CA . ASP A 1 103 ? 14.313 -8.054 -23.124 1.00 97.94 103 ASP A CA 1
ATOM 818 C C . ASP A 1 103 ? 15.263 -6.942 -23.597 1.00 97.94 103 ASP A C 1
ATOM 820 O O . ASP A 1 103 ? 15.463 -6.778 -24.803 1.00 97.94 103 ASP A O 1
ATOM 824 N N . ILE A 1 104 ? 15.951 -6.258 -22.672 1.00 97.62 104 ILE A N 1
ATOM 825 C CA . ILE A 1 104 ? 1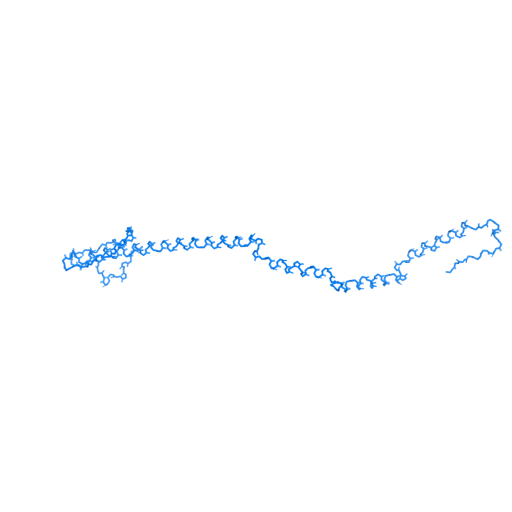7.015 -5.294 -23.006 1.00 97.62 104 ILE A CA 1
ATOM 826 C C . ILE A 1 104 ? 18.170 -5.994 -23.733 1.00 97.62 104 ILE A C 1
ATOM 828 O O . ILE A 1 104 ? 18.685 -5.487 -24.731 1.00 97.62 104 ILE A O 1
ATOM 832 N N . GLY A 1 105 ? 18.582 -7.172 -23.258 1.00 97.12 105 GLY A N 1
ATOM 833 C CA . GLY A 1 105 ? 19.644 -7.955 -23.885 1.00 97.12 105 GLY A CA 1
ATOM 834 C C . GLY A 1 105 ? 19.310 -8.378 -25.318 1.00 97.12 105 GLY A C 1
ATOM 835 O O . GLY A 1 105 ? 20.180 -8.323 -26.189 1.00 97.12 105 GLY A O 1
ATOM 836 N N . ILE A 1 106 ? 18.060 -8.767 -25.576 1.00 97.06 106 ILE A N 1
ATOM 837 C CA . ILE A 1 106 ? 17.552 -9.103 -26.911 1.00 97.06 106 ILE A CA 1
ATOM 838 C C . ILE A 1 106 ? 17.529 -7.854 -27.788 1.00 97.06 106 ILE A C 1
ATOM 840 O O . ILE A 1 106 ? 18.088 -7.884 -28.880 1.00 97.06 106 ILE A O 1
ATOM 844 N N . HIS A 1 107 ? 16.951 -6.753 -27.303 1.00 96.44 107 HIS A N 1
ATOM 845 C CA . HIS A 1 107 ? 16.902 -5.484 -28.028 1.00 96.44 107 HIS A CA 1
ATOM 846 C C . HIS A 1 107 ? 18.300 -5.023 -28.464 1.00 96.44 107 HIS A C 1
ATOM 848 O O . HIS A 1 107 ? 18.516 -4.713 -29.631 1.00 96.44 107 HIS A O 1
ATOM 854 N N . ASN A 1 108 ? 19.280 -5.062 -27.557 1.00 94.44 108 ASN A N 1
ATOM 855 C CA . ASN A 1 108 ? 20.646 -4.612 -27.838 1.00 94.44 108 ASN A CA 1
ATOM 856 C C . ASN A 1 108 ? 21.406 -5.516 -28.819 1.00 94.44 108 ASN A C 1
ATOM 858 O O . ASN A 1 108 ? 22.325 -5.053 -29.491 1.00 94.44 108 ASN A O 1
ATOM 862 N N . LYS A 1 109 ? 21.050 -6.803 -28.898 1.00 94.25 109 LYS A N 1
ATOM 863 C CA . LYS A 1 109 ? 21.611 -7.747 -29.879 1.00 94.25 109 LYS A CA 1
ATOM 864 C C . LYS A 1 109 ? 20.839 -7.754 -31.196 1.00 94.25 109 LYS A C 1
ATOM 866 O O . LYS A 1 109 ? 21.348 -8.273 -32.188 1.00 94.25 109 LYS A O 1
ATOM 871 N N . ASN A 1 110 ? 19.622 -7.218 -31.211 1.00 94.94 110 ASN A N 1
ATOM 872 C CA . ASN A 1 110 ? 18.797 -7.184 -32.400 1.00 94.94 110 ASN A CA 1
ATOM 873 C C . ASN A 1 110 ? 19.374 -6.168 -33.391 1.00 94.94 110 ASN A C 1
ATOM 875 O O . ASN A 1 110 ? 19.285 -4.954 -33.197 1.00 94.94 110 ASN A O 1
ATOM 879 N N . GLY A 1 111 ? 19.926 -6.682 -34.491 1.00 89.44 111 GLY A N 1
ATOM 880 C CA . GLY A 1 111 ? 20.413 -5.862 -35.591 1.00 89.44 111 GLY A CA 1
ATOM 881 C C . GLY A 1 111 ? 19.342 -4.908 -36.117 1.00 89.44 111 GLY A C 1
ATOM 882 O O . GLY A 1 111 ? 19.676 -3.809 -36.531 1.00 89.44 111 GLY A O 1
ATOM 883 N N . GLU A 1 112 ? 18.061 -5.242 -36.039 1.00 93.69 112 GLU A N 1
ATOM 884 C CA . GLU A 1 112 ? 16.969 -4.437 -36.588 1.00 93.69 112 GLU A CA 1
ATOM 885 C C . GLU A 1 112 ? 16.473 -3.324 -35.657 1.00 93.69 112 GLU A C 1
ATOM 887 O O . GLU A 1 112 ? 15.866 -2.376 -36.149 1.00 93.69 112 GLU A O 1
ATOM 892 N N . ALA A 1 113 ? 16.781 -3.368 -34.352 1.00 89.81 113 ALA A N 1
ATOM 893 C CA . ALA A 1 113 ? 16.200 -2.466 -33.346 1.00 89.81 113 ALA A CA 1
ATOM 894 C C . ALA A 1 113 ? 16.363 -0.970 -33.676 1.00 89.81 113 ALA A C 1
ATOM 896 O O . ALA A 1 113 ? 15.498 -0.167 -33.348 1.00 89.81 113 ALA A O 1
ATOM 897 N N . HIS A 1 114 ? 17.436 -0.602 -34.386 1.00 93.88 114 HIS A N 1
ATOM 898 C CA . HIS A 1 114 ? 17.704 0.765 -34.847 1.00 93.88 114 HIS A CA 1
ATOM 899 C C . HIS A 1 114 ? 17.974 0.833 -36.362 1.00 93.88 114 HIS A C 1
ATOM 901 O O . HIS A 1 114 ? 18.825 1.605 -36.815 1.00 93.88 114 HIS A O 1
ATOM 907 N N . SER A 1 115 ? 17.299 -0.007 -37.157 1.00 94.94 115 SER A N 1
ATOM 908 C CA . SER A 1 115 ? 17.515 -0.066 -38.610 1.00 94.94 115 SER A CA 1
ATOM 909 C C . SER A 1 115 ? 17.224 1.266 -39.300 1.00 94.94 115 SER A C 1
ATOM 911 O O . SER A 1 115 ? 18.078 1.769 -40.030 1.00 94.94 115 SER A O 1
ATOM 913 N N . ASP A 1 116 ? 16.089 1.894 -38.993 1.00 94.62 116 ASP A N 1
ATOM 914 C CA . ASP A 1 116 ? 15.686 3.162 -39.612 1.00 94.62 116 ASP A CA 1
ATOM 915 C C . ASP A 1 116 ? 16.688 4.290 -39.336 1.00 94.62 116 ASP A C 1
ATOM 917 O O . ASP A 1 116 ? 17.021 5.061 -40.237 1.00 94.62 116 ASP A O 1
ATOM 921 N N . ILE A 1 117 ? 17.249 4.340 -38.121 1.00 96.00 117 ILE A N 1
ATOM 922 C CA . ILE A 1 117 ? 18.289 5.310 -37.742 1.00 96.00 117 ILE A CA 1
ATOM 923 C C . ILE A 1 117 ? 19.544 5.108 -38.597 1.00 96.00 117 ILE A C 1
ATOM 925 O O . ILE A 1 117 ? 20.068 6.068 -39.163 1.00 96.00 117 ILE A O 1
ATOM 929 N N . ARG A 1 118 ? 20.026 3.865 -38.732 1.00 96.25 118 ARG A N 1
ATOM 930 C CA . ARG A 1 118 ? 21.214 3.577 -39.552 1.00 96.25 118 ARG A CA 1
ATOM 931 C C . ARG A 1 118 ? 20.970 3.881 -41.025 1.00 96.25 118 ARG A C 1
ATOM 933 O O . ARG A 1 118 ? 21.839 4.467 -41.668 1.00 96.25 118 ARG A O 1
ATOM 940 N N . THR A 1 119 ? 19.794 3.531 -41.541 1.00 96.94 119 THR A N 1
ATOM 941 C CA . THR A 1 119 ? 19.384 3.842 -42.915 1.00 96.94 119 THR A CA 1
ATOM 942 C C . THR A 1 119 ? 19.378 5.345 -43.154 1.00 96.94 119 THR A C 1
ATOM 944 O O . THR A 1 119 ? 19.941 5.809 -44.146 1.00 96.94 119 THR A O 1
ATOM 947 N N . LYS A 1 120 ? 18.794 6.119 -42.233 1.00 97.25 120 LYS A N 1
ATOM 948 C CA . LYS A 1 120 ? 18.743 7.577 -42.328 1.00 97.25 120 LYS A CA 1
ATOM 949 C C . LYS A 1 120 ? 20.143 8.191 -42.325 1.00 97.25 120 LYS A C 1
ATOM 951 O O . LYS A 1 120 ? 20.463 8.931 -43.249 1.00 97.25 120 LYS A O 1
ATOM 956 N N . ILE A 1 121 ? 21.000 7.815 -41.373 1.00 97.75 121 ILE A N 1
ATOM 957 C CA . ILE A 1 121 ? 22.394 8.291 -41.303 1.00 97.75 121 ILE A CA 1
ATOM 958 C C . ILE A 1 121 ? 23.158 7.952 -42.588 1.00 97.75 121 ILE A C 1
ATOM 960 O O . ILE A 1 121 ? 23.796 8.824 -43.174 1.00 97.75 121 ILE A O 1
ATOM 964 N N . GLY A 1 122 ? 23.082 6.701 -43.052 1.00 97.81 122 GLY A N 1
ATOM 965 C CA . GLY A 1 122 ? 23.760 6.276 -44.277 1.00 97.81 122 GLY A CA 1
ATOM 966 C C . GLY A 1 122 ? 23.277 7.043 -45.510 1.00 97.81 122 GLY A C 1
ATOM 967 O O . GLY A 1 122 ? 24.084 7.449 -46.345 1.00 97.81 122 GLY A O 1
ATOM 968 N N . THR A 1 123 ? 21.970 7.296 -45.594 1.00 98.25 123 THR A N 1
ATOM 969 C CA . THR A 1 123 ? 21.361 8.080 -46.676 1.00 98.25 123 THR A CA 1
ATOM 970 C C . THR A 1 123 ? 21.816 9.534 -46.640 1.00 98.25 123 THR A C 1
ATOM 972 O O . THR A 1 123 ? 22.204 10.075 -47.675 1.00 98.25 123 THR A O 1
ATOM 975 N N . ASP A 1 124 ? 21.812 10.161 -45.466 1.00 98.06 124 ASP A N 1
ATOM 976 C CA . ASP A 1 124 ? 22.177 11.568 -45.308 1.00 98.06 124 ASP A CA 1
ATOM 977 C C . ASP A 1 124 ? 23.669 11.789 -45.593 1.00 98.06 124 ASP A C 1
ATOM 979 O O . ASP A 1 124 ? 24.015 12.679 -46.369 1.00 98.06 124 ASP A O 1
ATOM 983 N N . ILE A 1 125 ? 24.552 10.919 -45.080 1.00 97.50 125 ILE A N 1
ATOM 984 C CA . ILE A 1 125 ? 25.989 10.934 -45.411 1.00 97.50 125 ILE A CA 1
ATOM 985 C C . ILE A 1 125 ? 26.196 10.718 -46.913 1.00 97.50 125 ILE A C 1
ATOM 987 O O . ILE A 1 125 ? 26.957 11.444 -47.552 1.00 97.50 125 ILE A O 1
ATOM 991 N N . GLY A 1 126 ? 25.516 9.728 -47.497 1.00 97.12 126 GLY A N 1
ATOM 992 C CA . GLY A 1 126 ? 25.618 9.438 -48.925 1.00 97.12 126 GLY A CA 1
ATOM 993 C C . GLY A 1 126 ? 25.141 10.597 -49.802 1.00 97.12 126 GLY A C 1
ATOM 994 O O . GLY A 1 126 ? 25.714 10.831 -50.865 1.00 97.12 126 GLY A O 1
ATOM 995 N N . THR A 1 127 ? 24.126 11.331 -49.349 1.00 97.19 127 THR A N 1
ATOM 996 C CA . THR A 1 127 ? 23.614 12.531 -50.018 1.00 97.19 127 THR A CA 1
ATOM 997 C C . THR A 1 127 ? 24.615 13.677 -49.908 1.00 97.19 127 THR A C 1
ATOM 999 O O . THR A 1 127 ? 25.032 14.203 -50.934 1.00 97.19 127 THR A O 1
ATOM 1002 N N . HIS A 1 128 ? 25.082 13.994 -48.697 1.00 96.19 128 HIS A N 1
ATOM 1003 C CA . HIS A 1 128 ? 26.092 15.028 -48.451 1.00 96.19 128 HIS A CA 1
ATOM 1004 C C . HIS A 1 128 ? 27.374 14.795 -49.263 1.00 96.19 128 HIS A C 1
ATOM 1006 O O . HIS A 1 128 ? 27.912 15.709 -49.876 1.00 96.19 128 HIS A O 1
ATOM 1012 N N . ASN A 1 129 ? 27.855 13.552 -49.331 1.00 93.56 129 ASN A N 1
ATOM 1013 C CA . ASN A 1 129 ? 29.081 13.229 -50.065 1.00 93.56 129 ASN A CA 1
ATOM 1014 C C . ASN A 1 129 ? 28.934 13.338 -51.590 1.00 93.56 129 ASN A C 1
ATOM 1016 O O . ASN A 1 129 ? 29.938 13.474 -52.286 1.00 93.56 129 ASN A O 1
ATOM 1020 N N . LYS A 1 130 ? 27.706 13.272 -52.118 1.00 92.31 130 LYS A N 1
ATOM 1021 C CA . LYS A 1 130 ? 27.413 13.491 -53.545 1.00 92.31 130 LYS A CA 1
ATOM 1022 C C . LYS A 1 130 ? 27.078 14.945 -53.862 1.00 92.31 130 LYS A C 1
ATOM 1024 O O . LYS A 1 130 ? 27.029 15.304 -55.035 1.00 92.31 130 LYS A O 1
ATOM 1029 N N . ASP A 1 131 ? 26.838 15.766 -52.847 1.00 94.94 131 ASP A N 1
ATOM 1030 C CA . ASP A 1 131 ? 26.503 17.166 -53.030 1.00 94.94 131 ASP A CA 1
ATOM 1031 C C . ASP A 1 131 ? 27.736 17.965 -53.498 1.00 94.94 131 ASP A C 1
ATOM 1033 O O . ASP A 1 131 ? 28.766 18.088 -52.822 1.00 94.94 131 ASP A O 1
ATOM 1037 N N . ALA A 1 132 ? 27.623 18.525 -54.703 1.00 88.06 132 ALA A N 1
ATOM 1038 C CA . ALA A 1 132 ? 28.642 19.366 -55.318 1.00 88.06 132 ALA A CA 1
ATOM 1039 C C . ALA A 1 132 ? 28.816 20.726 -54.611 1.00 88.06 132 ALA A C 1
ATOM 1041 O O . ALA A 1 132 ? 29.821 21.401 -54.840 1.00 88.06 132 ALA A O 1
ATOM 1042 N N . ALA A 1 133 ? 27.906 21.127 -53.726 1.00 93.12 133 ALA A N 1
ATOM 1043 C CA . ALA A 1 133 ? 28.085 22.297 -52.872 1.00 93.12 133 ALA A CA 1
ATOM 1044 C C . ALA A 1 133 ? 28.816 21.956 -51.560 1.00 93.12 133 ALA A C 1
ATOM 1046 O O . ALA A 1 133 ? 29.628 22.751 -51.096 1.00 93.12 133 ALA A O 1
ATOM 1047 N N . ALA A 1 134 ? 28.602 20.759 -51.002 1.00 92.62 134 ALA A N 1
ATOM 1048 C CA . ALA A 1 134 ? 29.050 20.389 -49.653 1.00 92.62 134 ALA A CA 1
ATOM 1049 C C . ALA A 1 134 ? 30.578 20.362 -49.430 1.00 92.62 134 ALA A C 1
ATOM 1051 O O . ALA A 1 134 ? 31.028 20.455 -48.295 1.00 92.62 134 ALA A O 1
ATOM 1052 N N . HIS A 1 135 ? 31.377 20.245 -50.496 1.00 91.44 135 HIS A N 1
ATOM 1053 C CA . HIS A 1 135 ? 32.854 20.228 -50.442 1.00 91.44 135 HIS A CA 1
ATOM 1054 C C . HIS A 1 135 ? 33.468 21.208 -51.455 1.00 91.44 135 HIS A C 1
ATOM 1056 O O . HIS A 1 135 ? 34.513 20.936 -52.055 1.00 91.44 135 HIS A O 1
ATOM 1062 N N . ALA A 1 136 ? 32.757 22.297 -51.766 1.00 91.94 136 ALA A N 1
ATOM 1063 C CA . ALA A 1 136 ? 33.176 23.253 -52.792 1.00 91.94 136 ALA A CA 1
ATOM 1064 C C . ALA A 1 136 ? 34.480 23.981 -52.418 1.00 91.94 136 ALA A C 1
ATOM 1066 O O . ALA A 1 136 ? 35.361 24.144 -53.260 1.00 91.94 136 ALA A O 1
ATOM 1067 N N . ASP A 1 137 ? 34.626 24.346 -51.150 1.00 93.38 137 ASP A N 1
ATOM 1068 C CA . ASP A 1 137 ? 35.823 24.940 -50.554 1.00 93.38 137 ASP A CA 1
ATOM 1069 C C . ASP A 1 137 ? 37.042 24.006 -50.623 1.00 93.38 137 ASP A C 1
ATOM 1071 O O . ASP A 1 137 ? 38.113 24.410 -51.077 1.00 93.38 137 ASP A O 1
ATOM 1075 N N . ILE A 1 138 ? 36.873 22.732 -50.258 1.00 91.62 138 ILE A N 1
ATOM 1076 C CA . ILE A 1 138 ? 37.932 21.717 -50.322 1.00 91.62 138 ILE A CA 1
ATOM 1077 C C . ILE A 1 138 ? 38.377 21.504 -51.771 1.00 91.62 138 ILE A C 1
ATOM 1079 O O . ILE A 1 138 ? 39.574 21.445 -52.052 1.00 91.62 138 ILE A O 1
ATOM 1083 N N . ARG A 1 139 ? 37.433 21.422 -52.716 1.00 89.56 139 ARG A N 1
ATOM 1084 C CA . ARG A 1 139 ? 37.758 21.313 -54.147 1.00 89.56 139 ARG A CA 1
ATOM 1085 C C . ARG A 1 139 ? 38.546 22.518 -54.647 1.00 89.56 139 ARG A C 1
ATOM 1087 O O . ARG A 1 139 ? 39.518 22.332 -55.379 1.00 89.56 139 ARG A O 1
ATOM 1094 N N . GLN A 1 140 ? 38.156 23.723 -54.237 1.00 91.38 140 GLN A N 1
ATOM 1095 C CA . GLN A 1 140 ? 38.876 24.941 -54.593 1.00 91.38 140 GLN A CA 1
ATOM 1096 C C . GLN A 1 140 ? 40.311 24.905 -54.055 1.00 91.38 140 GLN A C 1
ATOM 1098 O O . GLN A 1 140 ? 41.252 25.124 -54.814 1.00 91.38 140 GLN A O 1
ATOM 1103 N N . LEU A 1 141 ? 40.489 24.519 -52.788 1.00 93.12 141 LEU A N 1
ATOM 1104 C CA . LEU A 1 141 ? 41.806 24.386 -52.168 1.00 93.12 141 LEU A CA 1
ATOM 1105 C C . LEU A 1 141 ? 42.703 23.370 -52.897 1.00 93.12 141 LEU A C 1
ATOM 1107 O O . LEU A 1 141 ? 43.889 23.632 -53.108 1.00 93.12 141 LEU A O 1
ATOM 1111 N N . VAL A 1 142 ? 42.155 22.219 -53.305 1.00 91.69 142 VAL A N 1
ATOM 1112 C CA . VAL A 1 142 ? 42.895 21.218 -54.095 1.00 91.69 142 VAL A CA 1
ATOM 1113 C C . VAL A 1 142 ? 43.305 21.794 -55.449 1.00 91.69 142 VAL A C 1
ATOM 1115 O O . VAL A 1 142 ? 44.469 21.671 -55.826 1.00 91.69 142 VAL A O 1
ATOM 1118 N N . SER A 1 143 ? 42.387 22.462 -56.155 1.00 90.25 143 SER A N 1
ATOM 1119 C CA . SER A 1 143 ? 42.689 23.152 -57.417 1.00 90.25 143 SER A CA 1
ATOM 1120 C C . SER A 1 143 ? 43.835 24.151 -57.242 1.00 90.25 143 SER A C 1
ATOM 1122 O O . SER A 1 143 ? 44.804 24.129 -58.001 1.00 90.25 143 SER A O 1
ATOM 1124 N N . ASP A 1 144 ? 43.763 24.994 -56.214 1.00 89.69 144 ASP A N 1
ATOM 1125 C CA . ASP A 1 144 ? 44.770 26.023 -55.960 1.00 89.69 144 ASP A CA 1
ATOM 1126 C C . ASP A 1 144 ? 46.133 25.403 -55.612 1.00 89.69 144 ASP A C 1
ATOM 1128 O O . ASP A 1 144 ? 47.167 25.840 -56.119 1.00 89.69 144 ASP A O 1
ATOM 1132 N N . THR A 1 145 ? 46.143 24.314 -54.839 1.00 88.56 145 THR A N 1
ATOM 1133 C CA . THR A 1 145 ? 47.364 23.564 -54.493 1.00 88.56 145 THR A CA 1
ATOM 1134 C C . THR A 1 145 ? 48.013 22.925 -55.724 1.00 88.56 145 THR A C 1
ATOM 1136 O O . THR A 1 145 ? 49.236 22.986 -55.889 1.00 88.56 145 THR A O 1
ATOM 1139 N N . VAL A 1 146 ? 47.214 22.332 -56.616 1.00 87.12 146 VAL A N 1
ATOM 1140 C CA . VAL A 1 146 ? 47.705 21.741 -57.872 1.00 87.12 146 VAL A CA 1
ATOM 1141 C C . VAL A 1 146 ? 48.306 22.822 -58.768 1.00 87.12 146 VAL A C 1
ATOM 1143 O O . VAL A 1 146 ? 49.415 22.638 -59.276 1.00 87.12 146 VAL A O 1
ATOM 1146 N N . LYS A 1 147 ? 47.639 23.977 -58.894 1.00 81.12 147 LYS A N 1
ATOM 1147 C CA . LYS A 1 147 ? 48.149 25.122 -59.663 1.00 81.12 147 LYS A CA 1
ATOM 1148 C C . LYS A 1 147 ? 49.515 25.570 -59.157 1.00 81.12 147 LYS A C 1
ATOM 1150 O O . LYS A 1 147 ? 50.452 25.597 -59.952 1.00 81.12 147 LYS A O 1
ATOM 1155 N N . VAL A 1 148 ? 49.660 25.831 -57.855 1.00 80.56 148 VAL A N 1
ATOM 1156 C CA . VAL A 1 148 ? 50.941 26.248 -57.252 1.00 80.56 148 VAL A CA 1
ATOM 1157 C C . VAL A 1 148 ? 52.035 25.200 -57.475 1.00 80.56 148 VAL A C 1
ATOM 1159 O O . VAL A 1 148 ? 53.135 25.529 -57.909 1.00 80.56 148 VAL A O 1
ATOM 1162 N N . THR A 1 149 ? 51.742 23.920 -57.241 1.00 75.62 149 THR A N 1
ATOM 1163 C CA . THR A 1 149 ? 52.743 22.848 -57.393 1.00 75.62 149 THR A CA 1
ATOM 1164 C C . THR A 1 149 ? 53.205 22.694 -58.845 1.00 75.62 149 THR A C 1
ATOM 1166 O O . THR A 1 149 ? 54.390 22.486 -59.103 1.00 75.62 149 THR A O 1
ATOM 1169 N N . SER A 1 150 ? 52.286 22.829 -59.805 1.00 68.88 150 SER A N 1
ATOM 1170 C CA . SER A 1 150 ? 52.613 22.769 -61.235 1.00 68.88 150 SER A CA 1
ATOM 1171 C C . SER A 1 150 ? 53.442 23.967 -61.711 1.00 68.88 150 SER A C 1
ATOM 1173 O O . SER A 1 150 ? 54.314 23.798 -62.559 1.00 68.88 150 SER A O 1
ATOM 1175 N N . THR A 1 151 ? 53.243 25.153 -61.124 1.00 66.31 151 THR A N 1
ATOM 1176 C CA . THR A 1 151 ? 54.047 26.345 -61.440 1.00 66.31 151 THR A CA 1
ATOM 1177 C C . THR A 1 151 ? 55.433 26.294 -60.803 1.00 66.31 151 THR A C 1
ATOM 1179 O O . THR A 1 151 ? 56.409 26.652 -61.457 1.00 66.31 151 THR A O 1
ATOM 1182 N N . VAL A 1 152 ? 55.548 25.811 -59.561 1.00 63.91 152 VAL A N 1
ATOM 1183 C CA . VAL A 1 152 ? 56.833 25.698 -58.845 1.00 63.91 152 VAL A CA 1
ATOM 1184 C C . VAL A 1 152 ? 57.735 24.606 -59.436 1.00 63.91 152 VAL A C 1
ATOM 1186 O O . VAL A 1 152 ? 58.948 24.779 -59.474 1.00 63.91 152 VAL A O 1
ATOM 1189 N N . ASN A 1 153 ? 57.168 23.507 -59.946 1.00 63.81 153 ASN A N 1
ATOM 1190 C CA . ASN A 1 153 ? 57.930 22.401 -60.543 1.00 63.81 153 ASN A CA 1
ATOM 1191 C C . ASN A 1 153 ? 58.180 22.549 -62.056 1.00 63.81 153 ASN A C 1
ATOM 1193 O O . ASN A 1 153 ? 58.558 21.575 -62.712 1.00 63.81 153 ASN A O 1
ATOM 1197 N N . LYS A 1 154 ? 57.977 23.740 -62.634 1.00 62.38 154 LYS A N 1
ATOM 1198 C CA . LYS A 1 154 ? 58.336 24.018 -64.031 1.00 62.38 154 LYS A CA 1
ATOM 1199 C C . LYS A 1 154 ? 59.866 23.901 -64.192 1.00 62.38 154 LYS A C 1
ATOM 1201 O O . LYS A 1 154 ? 60.587 24.669 -63.558 1.00 62.38 154 LYS A O 1
ATOM 1206 N N . PRO A 1 155 ? 60.392 22.987 -65.033 1.00 63.38 155 PRO A N 1
ATOM 1207 C CA . PRO A 1 155 ? 61.829 22.890 -65.273 1.00 63.38 155 PRO A CA 1
ATOM 1208 C C . PRO A 1 155 ? 62.351 24.191 -65.889 1.00 63.38 155 PRO A C 1
ATOM 1210 O O . PRO A 1 155 ? 61.737 24.712 -66.822 1.00 63.38 155 PRO A O 1
ATOM 1213 N N . GLU A 1 156 ? 63.503 24.689 -65.430 1.00 62.19 156 GLU A N 1
ATOM 1214 C CA . GLU A 1 156 ? 64.128 25.913 -65.968 1.00 62.19 156 GLU A CA 1
ATOM 1215 C C . GLU A 1 156 ? 64.351 25.840 -67.490 1.00 62.19 156 GLU A C 1
ATOM 1217 O O . GLU A 1 156 ? 64.253 26.847 -68.188 1.00 62.19 156 GLU A O 1
ATOM 1222 N N . SER A 1 157 ? 64.552 24.632 -68.033 1.00 60.12 157 SER A N 1
ATOM 1223 C CA . SER A 1 157 ? 64.690 24.377 -69.474 1.00 60.12 157 SER A CA 1
ATOM 122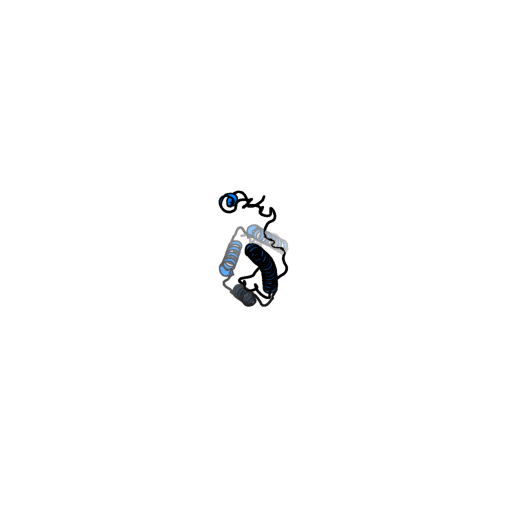4 C C . SER A 1 157 ? 63.420 24.639 -70.295 1.00 60.12 157 SER A C 1
ATOM 1226 O O . SER A 1 157 ? 63.471 24.605 -71.524 1.00 60.12 157 SER A O 1
ATOM 1228 N N . MET A 1 158 ? 62.283 24.891 -69.642 1.00 58.94 158 MET A N 1
ATOM 1229 C CA . MET A 1 158 ? 60.990 25.153 -70.276 1.00 58.94 158 MET A CA 1
ATOM 1230 C C . MET A 1 158 ? 60.472 26.577 -70.026 1.00 58.94 158 MET A C 1
ATOM 1232 O O . MET A 1 158 ? 59.279 26.841 -70.215 1.00 58.94 158 MET A O 1
ATOM 1236 N N . ALA A 1 159 ? 61.338 27.506 -69.614 1.00 55.41 159 ALA A N 1
ATOM 1237 C CA . ALA A 1 159 ? 61.015 28.927 -69.642 1.00 55.41 159 ALA A CA 1
ATOM 1238 C C . ALA A 1 159 ? 60.720 29.363 -71.096 1.00 55.41 159 ALA A C 1
ATOM 1240 O O . ALA A 1 159 ? 61.568 29.285 -71.977 1.00 55.41 159 ALA A O 1
ATOM 1241 N N . ASP A 1 160 ? 59.468 29.755 -71.322 1.00 58.34 160 ASP A N 1
ATOM 1242 C CA . ASP A 1 160 ? 58.955 30.563 -72.435 1.00 58.34 160 ASP A CA 1
ATOM 1243 C C . ASP A 1 160 ? 58.951 30.002 -73.867 1.00 58.34 160 ASP A C 1
ATOM 1245 O O . ASP A 1 160 ? 58.733 30.747 -74.817 1.00 58.34 160 ASP A O 1
ATOM 1249 N N . ASN A 1 161 ? 59.031 28.681 -74.049 1.00 49.94 161 ASN A N 1
ATOM 1250 C CA . ASN A 1 161 ? 58.867 28.063 -75.380 1.00 49.94 161 ASN A CA 1
ATOM 1251 C C . ASN A 1 161 ? 57.425 27.617 -75.702 1.00 49.94 161 ASN A C 1
ATOM 1253 O O . ASN A 1 161 ? 57.212 26.843 -76.631 1.00 49.94 161 ASN A O 1
ATOM 1257 N N . GLY A 1 162 ? 56.426 28.044 -74.920 1.00 55.31 162 GLY A N 1
ATOM 1258 C CA . GLY A 1 162 ? 55.004 27.763 -75.186 1.00 55.31 162 GLY A CA 1
ATOM 1259 C C . GLY A 1 162 ? 54.574 26.286 -75.112 1.00 55.31 162 GLY A C 1
ATOM 1260 O O . GLY A 1 162 ? 53.432 25.976 -75.428 1.00 55.31 162 GLY A O 1
ATOM 1261 N N . LEU A 1 163 ? 55.461 25.371 -74.699 1.00 53.72 163 LEU A N 1
ATOM 1262 C CA . LEU A 1 163 ? 55.212 23.919 -74.660 1.00 53.72 163 LEU A CA 1
ATOM 1263 C C . LEU A 1 163 ? 54.684 23.398 -73.311 1.00 53.72 163 LEU A C 1
ATOM 1265 O O . LEU A 1 163 ? 54.354 22.219 -73.203 1.00 53.72 163 LEU A O 1
ATOM 1269 N N . TRP A 1 164 ? 54.587 24.248 -72.284 1.00 56.25 164 TRP A N 1
ATOM 1270 C CA . TRP A 1 164 ? 53.825 23.912 -71.079 1.00 56.25 164 TRP A CA 1
ATOM 1271 C C . TRP A 1 164 ? 52.352 24.210 -71.339 1.00 56.25 164 TRP A C 1
ATOM 1273 O O . TRP A 1 164 ? 51.922 25.358 -71.254 1.00 56.25 164 TRP A O 1
ATOM 1283 N N . CYS A 1 165 ? 51.579 23.176 -71.663 1.00 55.91 165 CYS A N 1
ATOM 1284 C CA . CYS A 1 165 ? 50.131 23.266 -71.553 1.00 55.91 165 CYS A CA 1
ATOM 1285 C C . CYS A 1 165 ? 49.778 23.402 -70.071 1.00 55.91 165 CYS A C 1
ATOM 1287 O O . CYS A 1 165 ? 49.941 22.453 -69.302 1.00 55.91 165 CYS A O 1
ATOM 1289 N N . GLU A 1 166 ? 49.283 24.573 -69.675 1.00 58.25 166 GLU A N 1
ATOM 1290 C CA . GLU A 1 166 ? 48.507 24.710 -68.448 1.00 58.25 166 GLU A CA 1
ATOM 1291 C C . GLU A 1 166 ? 47.281 23.802 -68.582 1.00 58.25 166 GLU A C 1
ATOM 1293 O O . GLU A 1 166 ? 46.319 24.117 -69.281 1.00 58.25 166 GLU A O 1
ATOM 1298 N N . ILE A 1 167 ? 47.331 22.626 -67.956 1.00 52.06 167 ILE A N 1
ATOM 1299 C CA . ILE A 1 167 ? 46.145 21.793 -67.777 1.00 52.06 167 ILE A CA 1
ATOM 1300 C C . ILE A 1 167 ? 45.309 22.493 -66.706 1.00 52.06 167 ILE A C 1
ATOM 1302 O O . ILE A 1 167 ? 45.449 22.228 -65.515 1.00 52.06 167 ILE A O 1
ATOM 1306 N N . ILE A 1 168 ? 44.488 23.447 -67.134 1.00 50.31 168 ILE A N 1
ATOM 1307 C CA . ILE A 1 168 ? 43.449 24.040 -66.300 1.00 50.31 168 ILE A CA 1
ATOM 1308 C C . ILE A 1 168 ? 42.132 23.931 -67.070 1.00 50.31 168 ILE A C 1
ATOM 1310 O O . ILE A 1 168 ? 41.795 24.785 -67.888 1.00 50.31 168 ILE A O 1
ATOM 1314 N N . SER A 1 169 ? 41.397 22.856 -66.789 1.00 39.66 169 SER A N 1
ATOM 1315 C CA . SER A 1 169 ? 39.940 22.783 -66.929 1.00 39.66 169 SER A CA 1
ATOM 1316 C C . SER A 1 169 ? 39.371 22.150 -65.671 1.00 39.66 169 SER A C 1
ATOM 1318 O O . SER A 1 169 ? 39.810 21.010 -65.386 1.00 39.66 169 SER A O 1
#

pLDDT: mean 85.1, std 13.92, range [38.03, 98.25]

Foldseek 3Di:
DDPPPVCCVVPPQDDDPDGDDPDDQAQQDDADPPDQDDDDPPDPPVVVSVSVVVSNVNNNVVVVVVVVVVVVVVVVVVVVVVVVVLVPDPPNCVVVVVVVVVVVVCLVPDPCNCVVVVVVVVVVVVVLVPDCVNCVVVVVVVLVVVVVVLVVPPPPVPPPPPPDDPPDD

Organism: NCBI:txid349095

Secondary structure (DSSP, 8-state):
--TTTTTTTTS-SEETTEE--SS-----PPP--S-PPPP-TT-S-HHHHHHHHHHHHHHHHHHHHHHHHHHHHHHHHHHHHHHHHHHH-TTTTHHHHHHHHHHHHHHHH-TTTTHHHHHHHHHHHHHHHH-TTTTHHHHHHHHHHHHHHHHHT--GGGSSSS-------